Protein AF-A0AAD5P0T4-F1 (afdb_monomer)

Solvent-accessible surface area (backbone atoms only — not comparable to full-atom values): 4772 Å² total; per-residue (Å²): 67,61,45,43,53,52,35,51,53,48,20,75,76,38,72,80,71,57,17,57,54,34,45,53,49,29,52,50,59,52,49,53,55,38,50,55,30,47,76,67,75,43,65,32,68,62,52,52,53,51,44,45,58,56,40,70,45,85,90,54,59,61,13,61,30,78,86,82,69,42,78,36,72,86,32,76,42,86,48,66,75,75,82,127

InterPro domains:
  IPR002423 Chaperonin Cpn60/GroEL/TCP-1 family [PF00118] (1-68)
  IPR017998 T-complex protein 1 [PTHR11353] (1-68)
  IPR027413 GroEL-like equatorial domain superfamily [G3DSA:1.10.560.10] (2-69)
  IPR027413 GroEL-like equatorial domain superfamily [SSF48592] (2-71)

Structure (mmCIF, N/CA/C/O backbone):
data_AF-A0AAD5P0T4-F1
#
_entry.id   AF-A0AAD5P0T4-F1
#
loop_
_atom_site.group_PDB
_atom_site.id
_atom_site.type_symbol
_atom_site.label_atom_id
_atom_site.label_alt_id
_atom_site.label_comp_id
_atom_site.label_asym_id
_atom_site.label_entity_id
_atom_site.label_seq_id
_atom_site.pdbx_PDB_ins_code
_atom_site.Cartn_x
_atom_site.Cartn_y
_atom_site.Cartn_z
_atom_site.occupancy
_atom_site.B_iso_or_equiv
_atom_site.auth_seq_id
_atom_site.auth_comp_id
_atom_site.auth_asym_id
_atom_site.auth_atom_id
_atom_site.pdbx_PDB_model_num
ATOM 1 N N . MET A 1 1 ? -4.832 2.228 -1.832 1.00 68.44 1 MET A N 1
ATOM 2 C CA . MET A 1 1 ? -5.122 0.820 -1.617 1.00 68.44 1 MET A CA 1
ATOM 3 C C . MET A 1 1 ? -6.392 0.786 -0.799 1.00 68.44 1 MET A C 1
ATOM 5 O O . MET A 1 1 ? -6.302 0.974 0.405 1.00 68.44 1 MET A O 1
ATOM 9 N N . VAL A 1 2 ? -7.547 0.672 -1.463 1.00 66.56 2 VAL A N 1
ATOM 10 C CA . VAL A 1 2 ? -8.867 0.794 -0.816 1.00 66.56 2 VAL A CA 1
ATOM 11 C C . VAL A 1 2 ? -9.015 -0.249 0.291 1.00 66.56 2 VAL A C 1
ATOM 13 O O . VAL A 1 2 ? -9.134 0.124 1.449 1.00 66.56 2 VAL A O 1
ATOM 16 N N . MET A 1 3 ? -8.832 -1.535 -0.023 1.00 70.62 3 MET A N 1
ATOM 17 C CA . MET A 1 3 ? -8.930 -2.595 0.988 1.00 70.62 3 MET A CA 1
ATOM 18 C C . MET A 1 3 ? -7.895 -2.488 2.115 1.00 70.62 3 MET A C 1
ATOM 20 O O . MET A 1 3 ? -8.262 -2.654 3.266 1.00 70.62 3 MET A O 1
ATOM 24 N N . ALA A 1 4 ? -6.623 -2.173 1.842 1.00 68.44 4 ALA A N 1
ATOM 25 C CA . ALA A 1 4 ? -5.621 -2.041 2.909 1.00 68.44 4 ALA A CA 1
ATOM 26 C C . ALA A 1 4 ? -5.940 -0.874 3.861 1.00 68.44 4 ALA A C 1
ATOM 28 O O . ALA A 1 4 ? -5.769 -1.002 5.066 1.00 68.44 4 ALA A O 1
ATOM 29 N N . LYS A 1 5 ? -6.459 0.246 3.336 1.00 70.62 5 LYS A N 1
ATOM 30 C CA . LYS A 1 5 ? -6.906 1.385 4.151 1.00 70.62 5 LYS A CA 1
ATOM 31 C C . LYS A 1 5 ? -8.098 1.002 5.032 1.00 70.62 5 LYS A C 1
ATOM 33 O O . LYS A 1 5 ? -8.096 1.309 6.220 1.00 70.62 5 LYS A O 1
ATOM 38 N N . GLU A 1 6 ? -9.064 0.292 4.464 1.00 72.62 6 GLU A N 1
ATOM 39 C CA . GLU A 1 6 ? -10.270 -0.125 5.178 1.00 72.62 6 GLU A CA 1
ATOM 40 C C . GLU A 1 6 ? -9.974 -1.185 6.238 1.00 72.62 6 GLU A C 1
ATOM 42 O O . GLU A 1 6 ? -10.501 -1.129 7.346 1.00 72.62 6 GLU A O 1
ATOM 47 N N . VAL A 1 7 ? -9.067 -2.111 5.929 1.00 73.31 7 VAL A N 1
ATOM 48 C CA . VAL A 1 7 ? -8.548 -3.124 6.852 1.00 73.31 7 VAL A CA 1
ATOM 49 C C . VAL A 1 7 ? -7.749 -2.457 7.980 1.00 73.31 7 VAL A C 1
ATOM 51 O O . VAL A 1 7 ? -8.010 -2.755 9.141 1.00 73.31 7 VAL A O 1
ATOM 54 N N . ASP A 1 8 ? -6.871 -1.489 7.692 1.00 72.31 8 ASP A N 1
ATOM 55 C CA . ASP A 1 8 ? -6.154 -0.707 8.717 1.00 72.31 8 ASP A CA 1
ATOM 56 C C . ASP A 1 8 ? -7.125 0.093 9.611 1.00 72.31 8 ASP A C 1
ATOM 58 O O . ASP A 1 8 ? -6.924 0.267 10.818 1.00 72.31 8 ASP A O 1
ATOM 62 N N . GLU A 1 9 ? -8.206 0.624 9.040 1.00 77.06 9 GLU A N 1
ATOM 63 C CA . GLU A 1 9 ? -9.225 1.335 9.805 1.00 77.06 9 GLU A CA 1
ATOM 64 C C . GLU A 1 9 ? -10.081 0.396 10.662 1.00 77.06 9 GLU A C 1
ATOM 66 O O . GLU A 1 9 ? -10.389 0.716 11.814 1.00 77.06 9 GLU A O 1
ATOM 71 N N . LEU A 1 10 ? -10.389 -0.795 10.152 1.00 77.81 10 LEU A N 1
ATOM 72 C CA . LEU A 1 10 ? -11.042 -1.856 10.906 1.00 77.81 10 LEU A CA 1
ATOM 73 C C . LEU A 1 10 ? -10.144 -2.365 12.043 1.00 77.81 10 LEU A C 1
ATOM 75 O O . LEU A 1 10 ? -10.636 -2.584 13.150 1.00 77.81 10 LEU A O 1
ATOM 79 N N . ALA A 1 11 ? -8.831 -2.491 11.822 1.00 74.62 11 ALA A N 1
ATOM 80 C CA . ALA A 1 11 ? -7.864 -2.897 12.843 1.00 74.62 11 ALA A CA 1
ATOM 81 C C . ALA A 1 11 ? -7.865 -1.928 14.030 1.00 74.62 11 ALA A C 1
ATOM 83 O O . ALA A 1 11 ? -7.932 -2.366 15.179 1.00 74.62 11 ALA A O 1
ATOM 84 N N . ARG A 1 12 ? -7.891 -0.614 13.758 1.00 75.69 12 ARG A N 1
ATOM 85 C CA . ARG A 1 12 ? -7.974 0.442 14.785 1.00 75.69 12 ARG A CA 1
ATOM 86 C C . ARG A 1 12 ? -9.258 0.381 15.612 1.00 75.69 12 ARG A C 1
ATOM 88 O O . ARG A 1 12 ? -9.239 0.727 16.790 1.00 75.69 12 ARG A O 1
ATOM 95 N N . LYS A 1 13 ? -10.362 -0.074 15.015 1.00 80.50 13 LYS A N 1
ATOM 96 C CA . LYS A 1 13 ? -11.666 -0.232 15.683 1.00 80.50 13 LYS A CA 1
ATOM 97 C C . LYS A 1 13 ? -11.800 -1.577 16.421 1.00 80.50 13 LYS A C 1
ATOM 99 O O . LYS A 1 13 ? -12.748 -1.757 17.182 1.00 80.50 13 LYS A O 1
ATOM 104 N N . THR A 1 14 ? -10.867 -2.520 16.237 1.00 74.50 14 THR A N 1
ATOM 105 C CA . THR A 1 14 ? -10.989 -3.907 16.722 1.00 74.50 14 THR A CA 1
ATOM 106 C C . THR A 1 14 ? -10.066 -4.211 17.915 1.00 74.50 14 THR A C 1
ATOM 108 O O . THR A 1 14 ? -8.886 -3.881 17.929 1.00 74.50 14 THR A O 1
ATOM 111 N N . LEU A 1 15 ? -10.582 -4.909 18.936 1.00 65.12 15 LEU A N 1
ATOM 112 C CA . LEU A 1 15 ? -9.868 -5.198 20.191 1.00 65.12 15 LEU A CA 1
ATOM 113 C C . LEU A 1 15 ? -8.690 -6.207 20.077 1.00 65.12 15 LEU A C 1
ATOM 115 O O . LEU A 1 15 ? -8.838 -7.356 19.647 1.00 65.12 15 LEU A O 1
ATOM 119 N N . ARG A 1 16 ? -7.534 -5.770 20.605 1.00 67.94 16 ARG A N 1
ATOM 120 C CA . ARG A 1 16 ? -6.288 -6.469 21.018 1.00 67.94 16 ARG A CA 1
ATOM 121 C C . ARG A 1 16 ? -5.697 -7.565 20.122 1.00 67.94 16 ARG A C 1
ATOM 123 O O . ARG A 1 16 ? -4.611 -7.382 19.594 1.00 67.94 16 ARG A O 1
ATOM 130 N N . LYS A 1 17 ? -6.301 -8.755 20.057 1.00 71.38 17 LYS A N 1
ATOM 131 C CA . LYS A 1 17 ? -5.709 -9.907 19.337 1.00 71.38 17 LYS A CA 1
ATOM 132 C C . LYS A 1 17 ? -6.163 -9.975 17.885 1.00 71.38 17 LYS A C 1
ATOM 134 O O . LYS A 1 17 ? -5.428 -10.461 17.035 1.00 71.38 17 LYS A O 1
ATOM 139 N N . ARG A 1 18 ? -7.372 -9.484 17.609 1.00 74.56 18 ARG A N 1
ATOM 140 C CA . ARG A 1 18 ? -7.935 -9.468 16.257 1.00 74.56 18 ARG A CA 1
ATOM 141 C C . ARG A 1 18 ? -7.335 -8.339 15.419 1.00 74.56 18 ARG A C 1
ATOM 143 O O . ARG A 1 18 ? -7.118 -8.557 14.238 1.00 74.56 18 ARG A O 1
ATOM 150 N N . SER A 1 19 ? -6.975 -7.204 16.027 1.00 76.75 19 SER A N 1
ATOM 151 C CA . SER A 1 19 ? -6.274 -6.113 15.329 1.00 76.75 19 SER A CA 1
ATOM 152 C C . SER A 1 19 ? -4.967 -6.580 14.690 1.00 76.75 19 SER A C 1
ATOM 154 O O . SER A 1 19 ? -4.737 -6.302 13.526 1.00 76.75 19 SER A O 1
ATOM 156 N N . HIS A 1 20 ? -4.174 -7.397 15.389 1.00 77.81 20 HIS A N 1
ATOM 157 C CA . HIS A 1 20 ? -2.915 -7.928 14.853 1.00 77.81 20 HIS A CA 1
ATOM 158 C C . HIS A 1 20 ? -3.105 -8.831 13.624 1.00 77.81 20 HIS A C 1
ATOM 160 O O . HIS A 1 20 ? -2.293 -8.814 12.704 1.00 77.81 20 HIS A O 1
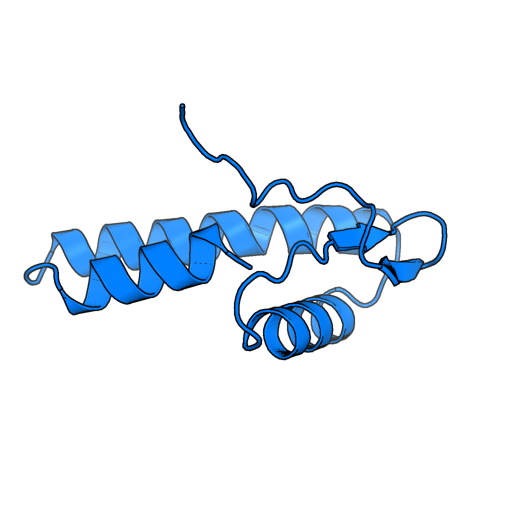ATOM 166 N N . ALA A 1 21 ? -4.179 -9.625 13.602 1.00 81.81 21 ALA A N 1
ATOM 167 C CA . ALA A 1 21 ? -4.509 -10.460 12.448 1.00 81.81 21 ALA A CA 1
ATOM 168 C C . ALA A 1 21 ? -4.970 -9.612 11.253 1.00 81.81 21 ALA A C 1
ATOM 170 O O . ALA A 1 21 ? -4.621 -9.909 10.113 1.00 81.81 21 ALA A O 1
ATOM 171 N N . ILE A 1 22 ? -5.723 -8.544 11.524 1.00 78.94 22 ILE A N 1
ATOM 172 C CA . ILE A 1 22 ? -6.192 -7.592 10.514 1.00 78.94 22 ILE A CA 1
ATOM 173 C C . ILE A 1 22 ? -4.999 -6.812 9.932 1.00 78.94 22 ILE A C 1
ATOM 175 O O . ILE A 1 22 ? -4.869 -6.727 8.713 1.00 78.94 22 ILE A O 1
ATOM 179 N N . ASP A 1 23 ? -4.063 -6.361 10.771 1.00 77.75 23 ASP A N 1
ATOM 180 C CA . ASP A 1 23 ? -2.816 -5.730 10.324 1.00 77.75 23 ASP A CA 1
ATOM 181 C C . ASP A 1 23 ? -1.995 -6.691 9.450 1.00 77.75 23 ASP A C 1
ATOM 183 O O . ASP A 1 23 ? -1.566 -6.333 8.354 1.00 77.75 23 ASP A O 1
ATOM 187 N N . ALA A 1 24 ? -1.818 -7.944 9.883 1.00 82.56 24 ALA A N 1
ATOM 188 C CA . ALA A 1 24 ? -1.103 -8.956 9.103 1.00 82.56 24 ALA A CA 1
ATOM 189 C C . ALA A 1 24 ? -1.758 -9.216 7.733 1.00 82.56 24 ALA A C 1
ATOM 191 O O . ALA A 1 24 ? -1.060 -9.409 6.735 1.00 82.56 24 ALA A O 1
ATOM 192 N N . PHE A 1 25 ? -3.090 -9.174 7.662 1.00 81.31 25 PHE A N 1
ATOM 193 C CA . PHE A 1 25 ? -3.825 -9.281 6.405 1.00 81.31 25 PHE A CA 1
ATOM 194 C C . PHE A 1 25 ? -3.589 -8.065 5.492 1.00 81.31 25 PHE A C 1
ATOM 196 O O . PHE A 1 25 ? -3.351 -8.239 4.297 1.00 81.31 25 PHE A O 1
ATOM 203 N N . SER A 1 26 ? -3.556 -6.849 6.047 1.00 78.25 26 SER A N 1
ATOM 204 C CA . SER A 1 26 ? -3.190 -5.625 5.313 1.00 78.25 26 SER A CA 1
ATOM 205 C C . SER A 1 26 ? -1.792 -5.742 4.686 1.00 78.25 26 SER A C 1
ATOM 207 O O . SER A 1 26 ? -1.609 -5.508 3.486 1.00 78.25 26 SER A O 1
ATOM 209 N N . TRP A 1 27 ? -0.812 -6.231 5.456 1.00 82.12 27 TRP A N 1
ATOM 210 C CA . TRP A 1 27 ? 0.542 -6.503 4.963 1.00 82.12 27 TRP A CA 1
ATOM 211 C C . TRP A 1 27 ? 0.576 -7.556 3.852 1.00 82.12 27 TRP A C 1
ATOM 213 O O . TRP A 1 27 ? 1.300 -7.380 2.869 1.00 82.12 27 TRP A O 1
ATOM 223 N N . ALA A 1 28 ? -0.222 -8.620 3.958 1.00 86.00 28 ALA A N 1
ATOM 224 C CA . ALA A 1 28 ? -0.309 -9.648 2.923 1.00 86.00 28 ALA A CA 1
ATOM 225 C C . ALA A 1 28 ? -0.848 -9.087 1.594 1.00 86.00 28 ALA A C 1
ATOM 227 O O . ALA A 1 28 ? -0.304 -9.387 0.530 1.00 86.00 28 ALA A O 1
ATOM 228 N N . LEU A 1 29 ? -1.855 -8.207 1.642 1.00 81.19 29 LEU A N 1
ATOM 229 C CA . LEU A 1 29 ? -2.380 -7.530 0.449 1.00 81.19 29 LEU A CA 1
ATOM 230 C C . LEU A 1 29 ? -1.316 -6.647 -0.224 1.00 81.19 29 LEU A C 1
ATOM 232 O O . LEU A 1 29 ? -1.202 -6.625 -1.452 1.00 81.19 29 LEU A O 1
ATOM 236 N N . ILE A 1 30 ? -0.492 -5.952 0.566 1.00 81.31 30 ILE A N 1
ATOM 237 C CA . ILE A 1 30 ? 0.633 -5.153 0.054 1.00 81.31 30 ILE A CA 1
ATOM 238 C C . ILE A 1 30 ? 1.731 -6.053 -0.536 1.00 81.31 30 ILE A C 1
ATOM 240 O O . ILE A 1 30 ? 2.331 -5.719 -1.565 1.00 81.31 30 ILE A O 1
ATOM 244 N N . ALA A 1 31 ? 1.981 -7.214 0.070 1.00 85.38 31 ALA A N 1
ATOM 245 C CA . ALA A 1 31 ? 2.979 -8.171 -0.398 1.00 85.38 31 ALA A CA 1
ATOM 246 C C . ALA A 1 31 ? 2.640 -8.749 -1.783 1.00 85.38 31 ALA A C 1
ATOM 248 O O . ALA A 1 31 ? 3.540 -8.904 -2.614 1.00 85.38 31 ALA A O 1
ATOM 249 N N . ILE A 1 32 ? 1.357 -8.993 -2.078 1.00 83.94 32 ILE A N 1
ATOM 250 C CA . ILE A 1 32 ? 0.906 -9.422 -3.414 1.00 83.94 32 ILE A CA 1
ATOM 251 C C . ILE A 1 32 ? 1.284 -8.368 -4.462 1.00 83.94 32 ILE A C 1
ATOM 253 O O . ILE A 1 32 ? 1.907 -8.687 -5.476 1.00 83.94 32 ILE A O 1
ATOM 257 N N . LEU A 1 33 ? 0.980 -7.096 -4.191 1.00 79.31 33 LEU A N 1
ATOM 258 C CA . LEU A 1 33 ? 1.278 -5.996 -5.109 1.00 79.31 33 LEU A CA 1
ATOM 259 C C . LEU A 1 33 ? 2.785 -5.831 -5.335 1.00 79.31 33 LEU A C 1
ATOM 261 O O . LEU A 1 33 ? 3.237 -5.661 -6.470 1.00 79.31 33 LEU A O 1
ATOM 265 N N . THR A 1 34 ? 3.555 -5.930 -4.251 1.00 83.50 34 THR A N 1
ATOM 266 C CA . THR A 1 34 ? 5.021 -5.872 -4.268 1.00 83.50 34 THR A CA 1
ATOM 267 C C . THR A 1 34 ? 5.597 -7.005 -5.113 1.00 83.50 34 THR A C 1
ATOM 269 O O . THR A 1 34 ? 6.495 -6.779 -5.918 1.00 83.50 34 THR A O 1
ATOM 272 N N . THR A 1 35 ? 5.050 -8.216 -4.990 1.00 86.50 35 THR A N 1
ATOM 273 C CA . THR A 1 35 ? 5.473 -9.379 -5.782 1.00 86.50 35 THR A CA 1
ATOM 274 C C . THR A 1 35 ? 5.204 -9.170 -7.271 1.00 86.50 35 THR A C 1
ATOM 276 O O . THR A 1 35 ? 6.088 -9.410 -8.086 1.00 86.50 35 THR A O 1
ATOM 279 N N . ILE A 1 36 ? 4.028 -8.652 -7.639 1.00 82.75 36 ILE A N 1
ATOM 280 C CA . ILE A 1 36 ? 3.682 -8.363 -9.041 1.00 82.75 36 ILE A CA 1
ATOM 281 C C . ILE A 1 36 ? 4.622 -7.307 -9.638 1.00 82.75 36 ILE A C 1
ATOM 283 O O . ILE A 1 36 ? 5.165 -7.505 -10.724 1.00 82.75 36 ILE A O 1
ATOM 287 N N . THR A 1 37 ? 4.860 -6.203 -8.923 1.00 82.19 37 THR A N 1
ATOM 288 C CA . THR A 1 37 ? 5.773 -5.145 -9.397 1.00 82.19 37 THR A CA 1
ATOM 289 C C . THR A 1 37 ? 7.214 -5.633 -9.475 1.00 82.19 37 THR A C 1
ATOM 291 O O . THR A 1 37 ? 7.906 -5.350 -10.452 1.00 82.19 37 THR A O 1
ATOM 294 N N . LYS A 1 38 ? 7.658 -6.427 -8.501 1.00 84.38 38 LYS A N 1
ATOM 295 C CA . LYS A 1 38 ? 8.991 -7.030 -8.513 1.00 84.38 38 LYS A CA 1
ATOM 296 C C . LYS A 1 38 ? 9.169 -7.993 -9.689 1.00 84.38 38 LYS A C 1
ATOM 298 O O . LYS A 1 38 ? 10.185 -7.919 -10.373 1.00 84.38 38 LYS A O 1
ATOM 303 N N . ASN A 1 39 ? 8.168 -8.827 -9.978 1.00 85.56 39 ASN A N 1
ATOM 304 C CA . ASN A 1 39 ? 8.182 -9.736 -11.131 1.00 85.56 39 ASN A CA 1
ATOM 305 C C . ASN A 1 39 ? 8.219 -8.984 -12.471 1.00 85.56 39 ASN A C 1
ATOM 307 O O . ASN A 1 39 ? 8.768 -9.485 -13.445 1.00 85.56 39 ASN A O 1
ATOM 311 N N . ALA A 1 40 ? 7.694 -7.760 -12.518 1.00 81.06 40 ALA A N 1
ATOM 312 C CA . ALA A 1 40 ? 7.771 -6.879 -13.681 1.00 81.06 40 ALA A CA 1
ATOM 313 C C . ALA A 1 40 ? 9.099 -6.102 -13.818 1.00 81.06 40 ALA A C 1
ATOM 315 O O . ALA A 1 40 ? 9.257 -5.268 -14.723 1.00 81.06 40 ALA A O 1
ATOM 316 N N . GLY A 1 41 ? 10.039 -6.311 -12.890 1.00 84.06 41 GLY A N 1
ATOM 317 C CA . GLY A 1 41 ? 11.283 -5.545 -12.802 1.00 84.06 41 GLY A CA 1
ATOM 318 C C . GLY A 1 41 ? 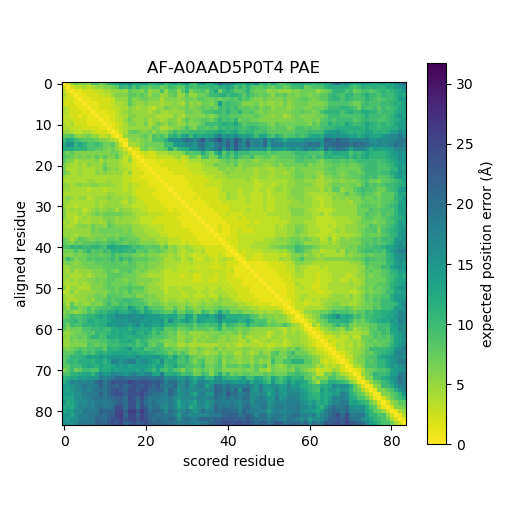11.054 -4.066 -12.477 1.00 84.06 41 GLY A C 1
ATOM 319 O O . GLY A 1 41 ? 11.826 -3.212 -12.910 1.00 84.06 41 GLY A O 1
ATOM 320 N N . LEU A 1 42 ? 9.948 -3.738 -11.806 1.00 81.69 42 LEU A N 1
ATOM 321 C CA . LEU A 1 42 ? 9.609 -2.378 -11.395 1.00 81.69 42 LEU A CA 1
ATOM 322 C C . LEU A 1 42 ? 10.134 -2.077 -9.993 1.00 81.69 42 LEU A C 1
ATOM 324 O O . LEU A 1 42 ? 10.276 -2.972 -9.160 1.00 81.69 42 LEU A O 1
ATOM 328 N N . ASP A 1 43 ? 10.344 -0.790 -9.712 1.00 86.19 43 ASP A N 1
ATOM 329 C CA . ASP A 1 43 ? 10.568 -0.314 -8.349 1.00 86.19 43 ASP A CA 1
ATOM 330 C C . ASP A 1 43 ? 9.253 -0.395 -7.561 1.00 86.19 43 ASP A C 1
ATOM 332 O O . ASP A 1 43 ? 8.419 0.518 -7.565 1.00 86.19 43 ASP A O 1
ATOM 336 N N . SER A 1 44 ? 9.062 -1.538 -6.905 1.00 80.75 44 SER A N 1
ATOM 337 C CA . SER A 1 44 ? 7.885 -1.823 -6.096 1.00 80.75 44 SER A CA 1
ATOM 338 C C . SER A 1 44 ? 7.724 -0.830 -4.946 1.00 80.75 44 SER A C 1
ATOM 340 O O . SER A 1 44 ? 6.600 -0.454 -4.634 1.00 80.75 44 SER A O 1
ATOM 342 N N . ALA A 1 45 ? 8.814 -0.352 -4.334 1.00 82.81 45 ALA A N 1
ATOM 343 C CA . ALA A 1 45 ? 8.735 0.576 -3.207 1.00 82.81 45 ALA A CA 1
ATOM 344 C C . ALA A 1 45 ? 8.198 1.943 -3.653 1.00 82.81 45 ALA A C 1
ATOM 346 O O . ALA A 1 45 ? 7.269 2.479 -3.040 1.00 82.81 45 ALA A O 1
ATOM 347 N N . LYS A 1 46 ? 8.723 2.472 -4.765 1.00 84.12 46 LYS A N 1
ATOM 348 C CA . LYS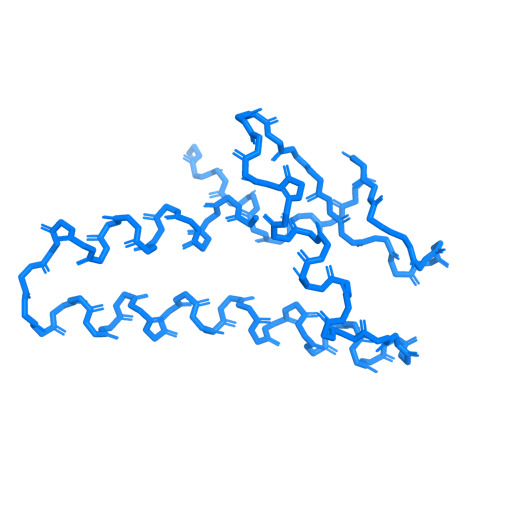 A 1 46 ? 8.268 3.743 -5.341 1.00 84.12 46 LYS A CA 1
ATOM 349 C C . LYS A 1 46 ? 6.812 3.678 -5.796 1.00 84.12 46 LYS A C 1
ATOM 351 O O . LYS A 1 46 ? 6.029 4.572 -5.475 1.00 84.12 46 LYS A O 1
ATOM 356 N 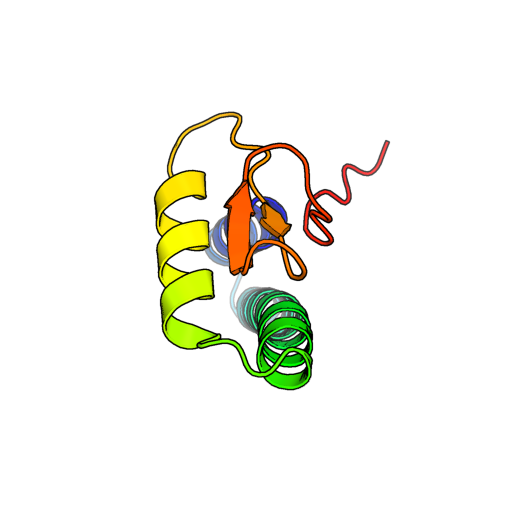N . LEU A 1 47 ? 6.434 2.620 -6.513 1.00 80.69 47 LEU A N 1
ATOM 357 C CA . LEU A 1 47 ? 5.075 2.484 -7.039 1.00 80.69 47 LEU A CA 1
ATOM 358 C C . LEU A 1 47 ? 4.043 2.250 -5.934 1.00 80.69 47 LEU A C 1
ATOM 360 O O . LEU A 1 47 ? 2.965 2.836 -5.985 1.00 80.69 47 LEU A O 1
ATOM 364 N N . VAL A 1 48 ? 4.374 1.461 -4.907 1.00 80.19 48 VAL A N 1
ATOM 365 C CA . VAL A 1 48 ? 3.505 1.279 -3.734 1.00 80.19 48 VAL A CA 1
ATOM 366 C C . VAL A 1 48 ? 3.324 2.602 -2.988 1.00 80.19 48 VAL A C 1
ATOM 368 O O . VAL A 1 48 ? 2.197 2.938 -2.627 1.00 80.19 48 VAL A O 1
ATOM 371 N N . ALA A 1 49 ? 4.387 3.393 -2.800 1.00 82.75 49 ALA A N 1
ATOM 372 C CA . ALA A 1 49 ? 4.293 4.704 -2.157 1.00 82.75 49 ALA A CA 1
ATOM 373 C C . ALA A 1 49 ? 3.407 5.681 -2.949 1.00 82.75 49 ALA A C 1
ATOM 375 O O . ALA A 1 49 ? 2.536 6.334 -2.372 1.00 82.75 49 ALA A O 1
ATOM 376 N N . GLN A 1 50 ? 3.572 5.733 -4.273 1.00 82.12 50 GLN A N 1
ATOM 377 C CA . GLN A 1 50 ? 2.774 6.590 -5.151 1.00 82.12 50 GLN A CA 1
ATOM 378 C C . GLN A 1 50 ? 1.304 6.151 -5.191 1.00 82.12 50 GLN A C 1
ATOM 380 O O . GLN A 1 50 ? 0.401 6.973 -5.049 1.00 82.12 50 GLN A O 1
ATOM 385 N N . LEU A 1 51 ? 1.051 4.843 -5.288 1.00 78.94 51 LEU A N 1
ATOM 386 C CA . LEU A 1 51 ? -0.296 4.281 -5.230 1.00 78.94 51 LEU A CA 1
ATOM 387 C C . LEU A 1 51 ? -0.966 4.554 -3.877 1.00 78.94 51 LEU A C 1
ATOM 389 O O . LEU A 1 51 ? -2.176 4.786 -3.819 1.00 78.94 51 LEU A O 1
ATOM 393 N N . ARG A 1 52 ? -0.199 4.518 -2.781 1.00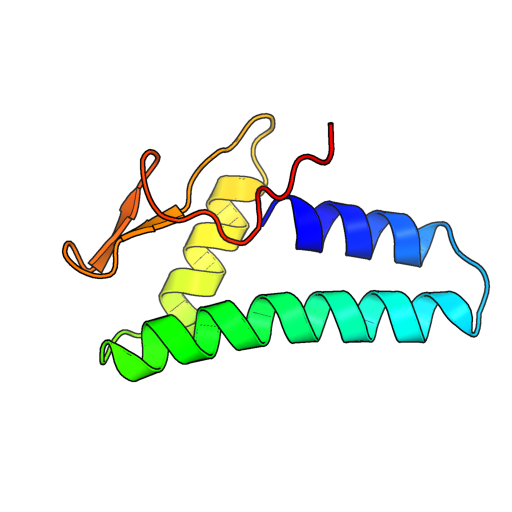 78.25 52 ARG A N 1
ATOM 394 C CA . ARG A 1 52 ? -0.689 4.847 -1.439 1.00 78.25 52 ARG A CA 1
ATOM 395 C C . ARG A 1 52 ? -1.057 6.325 -1.334 1.00 78.25 52 ARG A C 1
ATOM 397 O O . ARG A 1 52 ? -2.105 6.613 -0.770 1.00 78.25 52 ARG A O 1
ATOM 404 N N . ALA A 1 53 ? -0.248 7.222 -1.899 1.00 81.12 53 ALA A N 1
ATOM 405 C CA . ALA A 1 53 ? -0.518 8.659 -1.929 1.00 81.12 53 ALA A CA 1
ATOM 406 C C . ALA A 1 53 ? -1.778 9.000 -2.742 1.00 81.12 53 ALA A C 1
ATOM 408 O O . ALA A 1 53 ? -2.632 9.736 -2.255 1.00 81.12 53 ALA A O 1
ATOM 409 N N . GLU A 1 54 ? -1.946 8.413 -3.931 1.00 77.75 54 GLU A N 1
ATOM 410 C CA . GLU A 1 54 ? -3.141 8.647 -4.757 1.00 77.75 54 GLU A CA 1
ATOM 411 C C . GLU A 1 54 ? -4.425 8.188 -4.063 1.00 77.75 54 GLU A C 1
ATOM 413 O O . GLU A 1 54 ? -5.430 8.893 -4.063 1.00 77.75 54 GLU A O 1
ATOM 418 N N . HIS A 1 55 ? -4.374 7.053 -3.372 1.00 74.25 55 HIS A N 1
ATOM 419 C CA . HIS A 1 55 ? -5.519 6.529 -2.632 1.00 74.25 55 HIS A CA 1
ATOM 420 C C . HIS A 1 55 ? -5.781 7.182 -1.268 1.00 74.25 55 HIS A C 1
ATOM 422 O O . HIS A 1 55 ? -6.677 6.736 -0.548 1.00 74.25 55 HIS A O 1
ATOM 428 N N . GLN A 1 56 ? -5.026 8.214 -0.884 1.00 72.44 56 GLN A N 1
ATOM 429 C CA . GLN A 1 56 ? -5.471 9.085 0.206 1.00 72.44 56 GLN A CA 1
ATOM 430 C C . GLN A 1 56 ? -6.666 9.945 -0.222 1.00 72.44 56 GLN A C 1
ATOM 432 O O . GLN A 1 56 ? -7.437 10.369 0.635 1.00 72.44 56 GLN A O 1
ATOM 437 N N . LYS A 1 57 ? -6.853 10.158 -1.532 1.00 71.62 57 LYS A N 1
ATOM 438 C CA . LYS A 1 57 ? -8.015 10.852 -2.093 1.00 71.62 57 LYS A CA 1
ATOM 439 C C . LYS A 1 57 ? -9.245 9.938 -2.048 1.00 71.62 57 LYS A C 1
ATOM 441 O O . LYS A 1 57 ? -9.147 8.739 -2.321 1.00 71.62 57 LYS A O 1
ATOM 446 N N . GLU A 1 58 ? -10.398 10.496 -1.696 1.00 62.97 58 GLU A N 1
ATOM 447 C CA . GLU A 1 58 ? -11.669 9.762 -1.670 1.00 62.97 58 GLU A CA 1
ATOM 448 C C . GLU A 1 58 ? -12.078 9.301 -3.081 1.00 62.97 58 GLU A C 1
ATOM 450 O O . GLU A 1 58 ? -11.797 9.976 -4.070 1.00 62.97 58 GLU A O 1
ATOM 455 N N . GLY A 1 59 ? -12.703 8.121 -3.186 1.00 63.94 59 GLY A N 1
ATOM 456 C CA . GLY A 1 59 ? -13.183 7.567 -4.462 1.00 63.94 59 GLY A CA 1
ATOM 457 C C . GLY A 1 59 ? -12.093 7.112 -5.445 1.00 63.94 59 GLY A C 1
ATOM 458 O O . GLY A 1 59 ? -12.368 6.924 -6.627 1.00 63.94 59 GLY A O 1
ATOM 459 N N . CYS A 1 60 ? -10.846 6.951 -4.995 1.00 65.25 60 CYS A N 1
ATOM 460 C CA . CYS A 1 60 ? -9.731 6.632 -5.883 1.00 65.25 60 CYS A CA 1
ATOM 461 C C . CYS A 1 60 ? -9.735 5.155 -6.326 1.00 65.25 60 CYS A C 1
ATOM 463 O O . CYS A 1 60 ? -9.592 4.250 -5.503 1.00 65.25 60 CYS A O 1
ATOM 465 N N . THR A 1 61 ? -9.827 4.920 -7.636 1.00 69.06 61 THR A N 1
ATOM 466 C CA . THR A 1 61 ? -9.760 3.596 -8.287 1.00 69.06 61 THR A CA 1
ATOM 467 C C . THR A 1 61 ? -8.407 3.323 -8.958 1.00 69.06 61 THR A C 1
ATOM 469 O O . THR A 1 61 ? -8.287 2.442 -9.808 1.00 69.06 61 THR A O 1
ATOM 472 N N . SER A 1 62 ? -7.371 4.082 -8.592 1.00 70.31 62 SER A N 1
ATOM 473 C CA . SER A 1 62 ? -6.037 3.967 -9.185 1.00 70.31 62 SER A CA 1
ATOM 474 C C . SER A 1 62 ? -5.422 2.580 -8.969 1.00 70.31 62 SER A C 1
ATOM 476 O O . SER A 1 62 ? -5.465 2.027 -7.876 1.00 70.31 62 SER A O 1
ATOM 478 N N . GLY A 1 63 ? -4.799 2.029 -10.006 1.00 74.88 63 GLY A N 1
ATOM 479 C CA . GLY A 1 63 ? -4.043 0.779 -9.997 1.00 74.88 63 GLY A CA 1
ATOM 480 C C . GLY A 1 63 ? -2.611 0.990 -10.487 1.00 74.88 63 GLY A C 1
ATOM 481 O O . GLY A 1 63 ? -2.236 2.084 -10.913 1.00 74.88 63 GLY A O 1
ATOM 482 N N . ILE A 1 64 ? -1.792 -0.061 -10.423 1.00 75.62 64 ILE A N 1
ATOM 483 C CA . ILE A 1 64 ? -0.465 -0.063 -11.054 1.00 75.62 64 ILE A CA 1
ATOM 484 C C . ILE A 1 64 ? -0.594 -0.712 -12.423 1.00 75.62 64 ILE A C 1
ATOM 486 O O . ILE A 1 64 ? -0.983 -1.875 -12.520 1.00 75.62 64 ILE A O 1
ATOM 490 N N . ASP A 1 65 ? -0.225 0.026 -13.463 1.00 78.31 65 ASP A N 1
ATOM 491 C CA . ASP A 1 65 ? -0.051 -0.525 -14.796 1.00 78.31 65 ASP A CA 1
ATOM 492 C C . ASP A 1 65 ? 1.354 -1.099 -14.934 1.00 78.31 65 ASP A C 1
ATOM 494 O O . ASP A 1 65 ? 2.361 -0.390 -14.89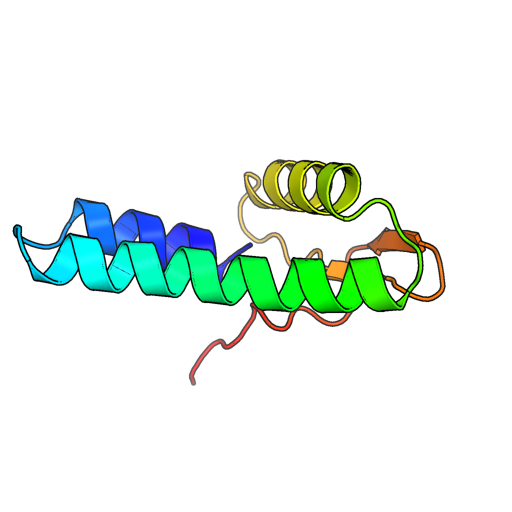8 1.00 78.31 65 ASP A O 1
ATOM 498 N N . VAL A 1 66 ? 1.412 -2.416 -15.083 1.00 73.38 66 VAL A N 1
ATOM 499 C CA . VAL A 1 66 ? 2.662 -3.158 -15.217 1.00 73.38 66 VAL A CA 1
ATOM 500 C C . VAL A 1 66 ? 3.286 -2.976 -16.609 1.00 73.38 66 VAL A C 1
ATOM 502 O O . VAL A 1 66 ? 4.507 -3.050 -16.742 1.00 73.38 66 VAL A O 1
ATOM 505 N N . ILE A 1 67 ? 2.473 -2.690 -17.633 1.00 75.75 67 ILE A N 1
ATOM 506 C CA . ILE A 1 67 ? 2.911 -2.495 -19.020 1.00 75.75 67 ILE A CA 1
ATOM 507 C C . ILE A 1 67 ? 3.451 -1.077 -19.192 1.00 75.75 67 ILE A C 1
ATOM 509 O O . ILE A 1 67 ? 4.583 -0.899 -19.641 1.00 75.75 67 ILE A O 1
ATOM 513 N N . THR A 1 68 ? 2.672 -0.064 -18.795 1.00 74.31 68 THR A N 1
ATOM 514 C CA . THR A 1 68 ? 3.115 1.338 -18.893 1.00 74.31 68 THR A CA 1
ATOM 515 C C . THR A 1 68 ? 4.069 1.740 -17.773 1.00 74.31 68 THR A C 1
ATOM 517 O O . THR A 1 68 ? 4.771 2.736 -17.915 1.00 74.31 68 THR A O 1
ATOM 520 N N . ARG A 1 69 ? 4.180 0.939 -16.702 1.00 74.69 69 ARG A N 1
ATOM 521 C CA . ARG A 1 69 ? 5.061 1.173 -15.541 1.00 74.69 69 ARG A CA 1
ATOM 522 C C . ARG A 1 69 ? 4.645 2.390 -14.695 1.00 74.69 69 ARG A C 1
ATOM 524 O O . ARG A 1 69 ? 5.456 2.899 -13.921 1.00 74.69 69 ARG A O 1
ATOM 531 N N . PHE A 1 70 ? 3.393 2.841 -14.814 1.00 73.19 70 PHE A N 1
ATOM 532 C CA . PHE A 1 70 ? 2.846 4.009 -14.114 1.00 73.19 70 PHE A CA 1
ATOM 533 C C . PHE A 1 70 ? 1.606 3.673 -13.273 1.00 73.19 70 PHE A C 1
ATOM 535 O O . PHE A 1 70 ? 0.903 2.691 -13.510 1.00 73.19 70 PHE A O 1
ATOM 542 N N . VAL A 1 71 ? 1.321 4.515 -12.274 1.00 71.62 71 VAL A N 1
ATOM 543 C CA . VAL A 1 71 ? 0.041 4.492 -11.550 1.00 71.62 71 VAL A CA 1
ATOM 544 C C . VAL A 1 71 ? -1.029 5.103 -12.457 1.00 71.62 71 VAL A C 1
ATOM 546 O O . VAL A 1 71 ? -0.871 6.234 -12.909 1.00 71.62 71 VAL A O 1
ATOM 549 N N . SER A 1 72 ? -2.099 4.361 -12.740 1.00 68.88 72 SER A N 1
ATOM 550 C CA . SER A 1 72 ? -3.151 4.771 -13.679 1.00 68.88 72 SER A CA 1
ATOM 551 C C . SER A 1 72 ? -4.541 4.392 -13.164 1.00 68.88 72 SER A C 1
ATOM 553 O O . SER A 1 72 ? -4.703 3.441 -12.407 1.00 68.88 72 SER A O 1
ATOM 555 N N . THR A 1 73 ? -5.568 5.139 -13.568 1.00 58.66 73 THR A N 1
ATOM 556 C CA . THR A 1 73 ? -6.958 5.008 -13.085 1.00 58.66 73 THR A CA 1
ATOM 557 C C . THR A 1 73 ? -7.701 3.790 -13.660 1.00 58.66 73 THR A C 1
ATOM 559 O O . THR A 1 73 ? -8.806 3.483 -13.228 1.00 58.66 73 THR A O 1
ATOM 562 N N . LYS A 1 74 ? -7.122 3.089 -14.648 1.00 52.62 74 LYS A N 1
ATOM 563 C CA . LYS A 1 74 ? -7.740 1.946 -15.351 1.00 52.62 74 LYS A CA 1
ATOM 564 C C . LYS A 1 74 ? -6.826 0.722 -15.372 1.00 52.62 74 LYS A C 1
ATOM 566 O O . LYS A 1 74 ? -6.419 0.266 -16.436 1.00 52.62 74 LYS A O 1
ATOM 571 N N . VAL A 1 75 ? -6.458 0.202 -14.208 1.00 45.06 75 VAL A N 1
ATOM 572 C CA . VAL A 1 75 ? -5.605 -0.993 -14.144 1.00 45.06 75 VAL A CA 1
ATOM 573 C C . VAL A 1 75 ? -5.969 -1.858 -12.958 1.00 45.06 75 VAL A C 1
ATOM 575 O O . VAL A 1 75 ? -6.586 -1.368 -12.018 1.00 45.06 75 VAL A O 1
ATOM 578 N N . ILE A 1 76 ? -5.569 -3.132 -13.031 1.00 47.88 76 ILE A N 1
ATOM 579 C CA . ILE A 1 76 ? -5.813 -4.202 -12.057 1.00 47.88 76 ILE A CA 1
ATOM 580 C C . ILE A 1 76 ? -5.657 -3.672 -10.626 1.00 47.88 76 ILE A C 1
ATOM 582 O O . ILE A 1 76 ? -4.568 -3.605 -10.055 1.00 47.88 76 ILE A O 1
ATOM 586 N N . SER A 1 77 ? -6.787 -3.292 -10.038 1.00 49.78 77 SER A N 1
ATOM 587 C CA . SER A 1 77 ? -6.914 -3.024 -8.620 1.00 49.78 77 SER A CA 1
ATOM 588 C C . SER A 1 77 ? -7.330 -4.346 -7.993 1.00 49.78 77 SER A C 1
ATOM 590 O O . SER A 1 77 ? -8.498 -4.576 -7.715 1.00 49.78 77 SER A O 1
ATOM 592 N N . ILE A 1 78 ? -6.368 -5.254 -7.781 1.00 49.19 78 ILE A N 1
ATOM 593 C CA . ILE A 1 78 ? -6.592 -6.468 -6.965 1.00 49.19 78 ILE A CA 1
ATOM 594 C C . ILE A 1 78 ? -7.108 -6.093 -5.555 1.00 49.19 78 ILE A C 1
ATOM 596 O O . ILE A 1 78 ? -7.676 -6.922 -4.855 1.00 49.19 78 ILE A O 1
ATOM 600 N N . LEU A 1 79 ? -6.973 -4.822 -5.149 1.00 51.78 79 LEU A N 1
ATOM 601 C CA . LEU A 1 79 ? -7.527 -4.268 -3.914 1.00 51.78 79 LEU A CA 1
ATOM 602 C C . LEU A 1 79 ? -8.940 -3.672 -4.031 1.00 51.78 79 LEU A C 1
ATOM 604 O O . LEU A 1 79 ? -9.413 -3.126 -3.037 1.00 51.78 79 LEU A O 1
ATOM 608 N N . MET A 1 80 ? -9.616 -3.768 -5.177 1.00 44.34 80 MET A N 1
ATOM 609 C CA . MET A 1 80 ? -11.045 -3.465 -5.302 1.00 44.34 80 MET A CA 1
ATOM 610 C C . MET A 1 80 ? -11.847 -4.773 -5.345 1.00 44.34 80 MET A C 1
ATOM 612 O O . MET A 1 80 ? -12.541 -5.064 -6.311 1.00 44.34 80 MET A O 1
ATOM 616 N N . LEU A 1 81 ? -11.747 -5.594 -4.298 1.00 38.50 81 LEU A N 1
ATOM 617 C CA . LEU A 1 81 ? -12.807 -6.558 -4.004 1.00 38.50 81 LEU A CA 1
ATOM 618 C C . LEU A 1 81 ? -13.896 -5.801 -3.243 1.00 38.50 81 LEU A C 1
ATOM 620 O O . LEU A 1 81 ? -14.002 -5.894 -2.024 1.00 38.50 81 LEU A O 1
ATOM 624 N N . SER A 1 82 ? -14.667 -4.999 -3.978 1.00 33.72 82 SER A N 1
ATOM 625 C CA . SER A 1 82 ? -16.0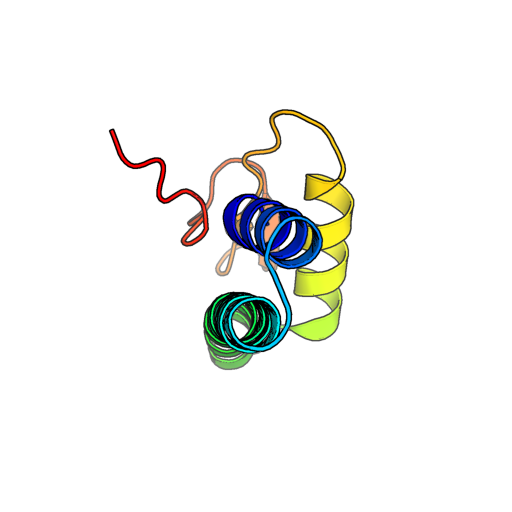18 -4.662 -3.545 1.00 33.72 82 SER A CA 1
ATOM 626 C C . SER A 1 82 ? -16.803 -5.970 -3.582 1.00 33.72 82 SER A C 1
ATOM 628 O O . SER A 1 82 ? -17.135 -6.461 -4.656 1.00 33.72 82 SER A O 1
ATOM 630 N N . PHE A 1 83 ? -16.995 -6.586 -2.416 1.00 29.56 83 PHE A N 1
ATOM 631 C CA . PHE A 1 83 ? -18.033 -7.594 -2.233 1.00 29.56 83 PHE A CA 1
ATOM 632 C C . PHE A 1 83 ? -19.375 -6.858 -2.359 1.00 29.56 83 PHE A C 1
ATOM 634 O O . PHE A 1 83 ? -19.749 -6.112 -1.453 1.00 29.56 83 PHE A O 1
ATOM 641 N N . GLU A 1 84 ? -20.038 -7.011 -3.504 1.00 35.16 84 GLU A N 1
ATOM 642 C CA . GLU A 1 84 ? -21.498 -7.170 -3.516 1.00 35.16 84 GLU A CA 1
ATOM 643 C C . GLU A 1 84 ? -21.831 -8.636 -3.222 1.00 35.16 84 GLU A C 1
ATOM 645 O O . GLU A 1 84 ? -21.065 -9.519 -3.681 1.00 35.16 84 GLU A O 1
#

Radius of gyration: 13.23 Å; Cα contacts (8 Å, |Δi|>4): 95; chains: 1; bounding box: 33×21×40 Å

Foldseek 3Di:
DVQLVVLQVVLVVDDDPVSVVSNVVSVVLLVVQLVLCVVLVAPSVVQSVVLVVQVVDPPQCWDQDSPVRHTDRDDDPVVPPPDD

pLDDT: mean 72.27, std 12.92, range [29.56, 86.5]

Secondary struct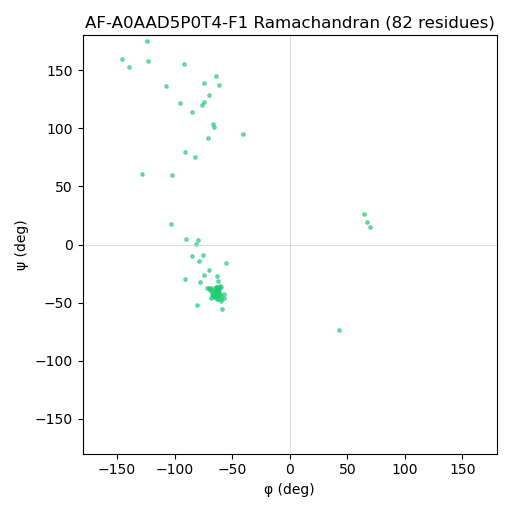ure (DSSP, 8-state):
-HHHHHHHHHHHHS-THHHHHHHHHHHHHHHHHHHHHHHTT--HHHHHHHHHHHTTSTT---EE-TTT-SEESSS--TT-----

Nearest PDB structures (foldseek):
  7x0a-assembly1_B  TM=9.179E-01  e=1.455E-03  Homo sapiens
  8hki-assembly1_B  TM=8.238E-01  e=5.873E-04  Homo sapiens
  6ks8-assembly1_B  TM=9.062E-01  e=2.291E-03  Saccharomyces cerevisiae S288C
  8sfe-assembly1_d  TM=8.607E-01  e=3.848E-03  Homo sapiens
  3aq1-assembly1_B  TM=9.394E-01  e=1.085E-02  Methanococcoides burtonii DSM 6242

Sequence (84 aa):
MVMAKEVDELARKTLRKRSHAIDAFSWALIAILTTITKNAGLDSAKL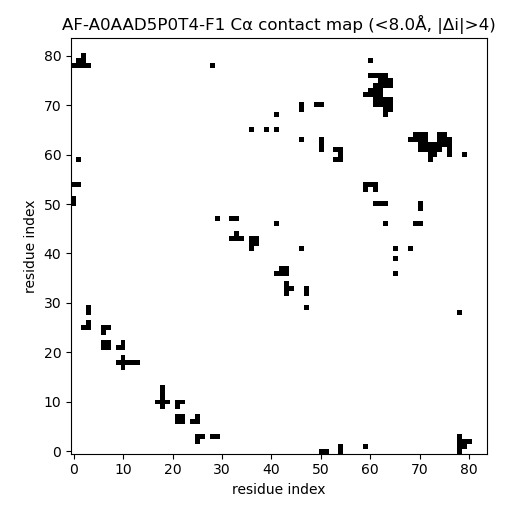VAQLRAEHQKEGCTSGIDVITRFVSTKVISILMLSFE

Organism: Acer negundo (NCBI:txid4023)

Mean predicted aligned error: 8.16 Å